Protein AF-X1I9U0-F1 (afdb_monomer_lite)

InterPro domains:
  IPR012338 Beta-lactamase/transpeptidase-like [G3DSA:3.40.710.10] (1-84)
  IPR012338 Beta-lactamase/transpeptidase-like [SSF56601] (1-78)

Structure (mmCIF, N/CA/C/O backbone):
data_AF-X1I9U0-F1
#
_entry.id   AF-X1I9U0-F1
#
loop_
_atom_site.group_PDB
_atom_site.id
_atom_site.type_symbol
_atom_site.label_atom_id
_atom_site.label_alt_id
_atom_site.label_comp_id
_atom_site.label_asym_id
_atom_site.label_entity_id
_atom_site.label_seq_id
_atom_site.pdbx_PDB_ins_code
_atom_site.Cartn_x
_atom_site.Cartn_y
_atom_site.Cartn_z
_atom_site.occupancy
_atom_site.B_iso_or_equiv
_atom_site.auth_seq_id
_atom_site.auth_comp_id
_atom_site.auth_asym_id
_atom_site.auth_atom_id
_atom_site.pdbx_PDB_model_num
ATOM 1 N N . PRO A 1 1 ? -8.474 -10.766 6.369 1.00 78.19 1 PRO A N 1
ATOM 2 C CA . PRO A 1 1 ? -9.315 -9.660 6.904 1.00 78.19 1 PRO A CA 1
ATOM 3 C C . PRO A 1 1 ? 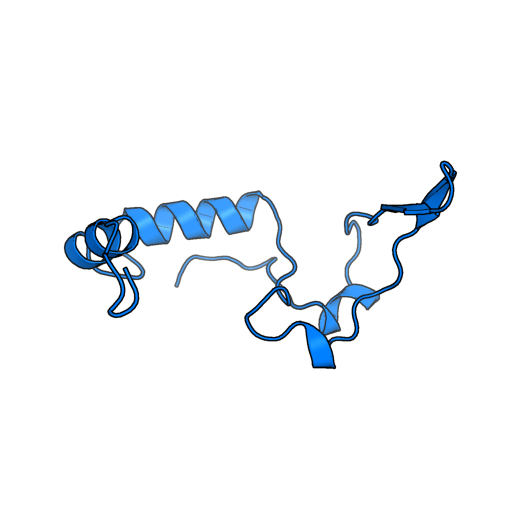-9.894 -8.729 5.818 1.00 78.19 1 PRO A C 1
ATOM 5 O O . PRO A 1 1 ? -11.114 -8.639 5.727 1.00 78.19 1 PRO A O 1
ATOM 8 N N . ALA A 1 2 ? -9.057 -8.113 4.964 1.00 94.88 2 ALA A N 1
ATOM 9 C CA . ALA A 1 2 ? -9.495 -7.206 3.884 1.00 94.88 2 ALA A CA 1
ATOM 10 C C . ALA A 1 2 ? -9.652 -7.860 2.488 1.00 94.88 2 ALA A C 1
ATOM 12 O O . ALA A 1 2 ? -10.253 -7.270 1.602 1.00 94.88 2 ALA A O 1
ATOM 13 N N . GLY A 1 3 ? -9.149 -9.084 2.273 1.00 96.75 3 GLY A N 1
ATOM 14 C CA . GLY A 1 3 ? -9.280 -9.788 0.981 1.00 96.75 3 GLY A CA 1
ATOM 15 C C . GLY A 1 3 ? -8.239 -9.399 -0.083 1.00 96.75 3 GLY A C 1
ATOM 16 O O . GLY A 1 3 ? -8.506 -9.524 -1.279 1.00 96.75 3 GLY A O 1
ATOM 17 N N . MET A 1 4 ? -7.066 -8.934 0.353 1.00 96.88 4 MET A N 1
ATOM 18 C CA . MET A 1 4 ? -5.946 -8.498 -0.490 1.00 96.88 4 MET A CA 1
ATOM 19 C C . MET A 1 4 ? -5.085 -9.685 -0.959 1.00 96.88 4 MET A C 1
ATOM 21 O O . MET A 1 4 ? -4.017 -9.955 -0.416 1.00 96.88 4 MET A O 1
ATOM 25 N N . THR A 1 5 ? -5.593 -10.480 -1.900 1.00 95.88 5 THR A N 1
ATOM 26 C CA . THR A 1 5 ? -4.972 -11.755 -2.326 1.00 95.88 5 THR A CA 1
ATOM 27 C C . THR A 1 5 ? -3.827 -11.606 -3.337 1.00 95.88 5 THR A C 1
ATOM 29 O O . THR A 1 5 ? -3.189 -12.592 -3.696 1.00 95.88 5 THR A O 1
ATOM 32 N N . LYS A 1 6 ? -3.607 -10.395 -3.844 1.00 95.12 6 LYS A N 1
ATOM 33 C CA . LYS A 1 6 ? -2.591 -9.983 -4.823 1.00 95.12 6 LYS A CA 1
ATOM 34 C C . LYS A 1 6 ? -1.698 -8.865 -4.259 1.00 95.12 6 LYS A C 1
ATOM 36 O O . LYS A 1 6 ? -1.161 -8.054 -5.016 1.00 95.12 6 LYS A O 1
ATOM 41 N N . THR A 1 7 ? -1.548 -8.822 -2.938 1.00 94.6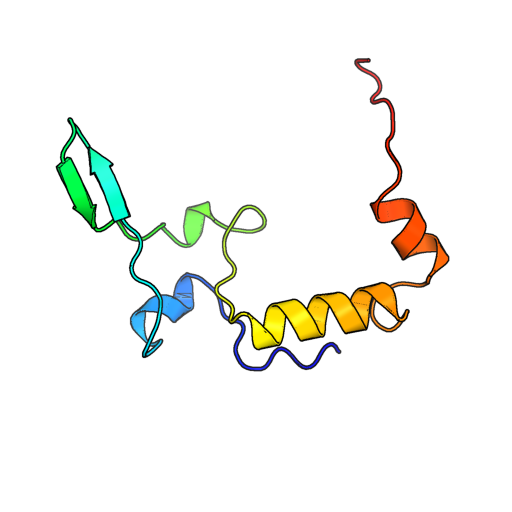9 7 THR A N 1
ATOM 42 C CA . THR A 1 7 ? -0.541 -8.016 -2.248 1.00 94.69 7 THR A CA 1
ATOM 43 C C . THR A 1 7 ? 0.609 -8.918 -1.819 1.00 94.69 7 THR A C 1
ATOM 45 O O . THR A 1 7 ? 0.402 -9.992 -1.258 1.00 94.69 7 THR A O 1
ATOM 48 N N . TYR A 1 8 ? 1.821 -8.463 -2.100 1.00 92.81 8 TYR A N 1
ATOM 49 C CA . TYR A 1 8 ? 3.080 -9.160 -1.897 1.00 92.81 8 TYR A CA 1
ATOM 50 C C . TYR A 1 8 ? 4.104 -8.205 -1.293 1.00 92.81 8 TYR A C 1
ATOM 52 O O . TYR A 1 8 ? 3.80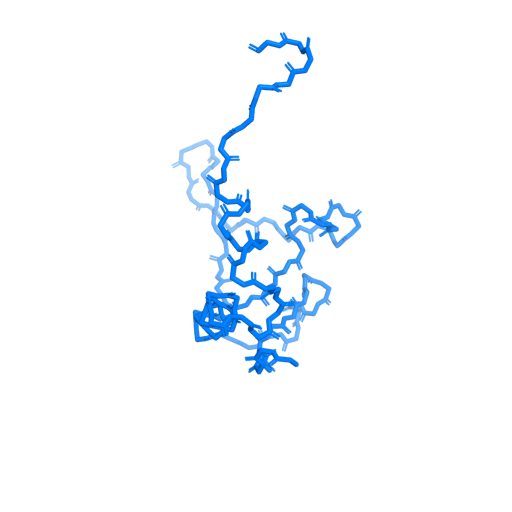0 -7.063 -0.936 1.00 92.81 8 TYR A O 1
ATOM 60 N N . THR A 1 9 ? 5.342 -8.674 -1.232 1.00 90.75 9 THR A N 1
ATOM 61 C CA . THR A 1 9 ? 6.476 -7.869 -0.809 1.00 90.75 9 THR A CA 1
ATOM 62 C C . THR A 1 9 ? 7.499 -7.691 -1.925 1.00 90.75 9 THR A C 1
ATOM 64 O O . THR A 1 9 ? 7.467 -8.419 -2.920 1.00 90.75 9 THR A O 1
ATOM 67 N N . VAL A 1 10 ? 8.445 -6.763 -1.755 1.00 87.50 10 VAL A N 1
ATOM 68 C CA . VAL A 1 10 ? 9.564 -6.599 -2.702 1.00 87.50 10 VAL A CA 1
ATOM 69 C C . VAL A 1 10 ? 10.374 -7.900 -2.850 1.00 87.50 10 VAL A C 1
ATOM 71 O O . VAL A 1 10 ? 10.860 -8.196 -3.940 1.00 87.50 10 VAL A O 1
ATOM 74 N N . ALA A 1 11 ? 10.431 -8.750 -1.814 1.00 86.69 11 ALA A N 1
ATOM 75 C CA . ALA A 1 11 ? 11.084 -10.064 -1.882 1.00 86.69 11 ALA A CA 1
ATOM 76 C C . ALA A 1 11 ? 10.409 -11.042 -2.869 1.00 86.69 11 ALA A C 1
ATOM 78 O O . ALA A 1 11 ? 11.045 -11.974 -3.361 1.00 86.69 11 ALA A O 1
ATOM 79 N N . ASP A 1 12 ? 9.136 -10.823 -3.205 1.00 89.56 12 ASP A N 1
ATOM 80 C CA . ASP A 1 12 ? 8.396 -11.627 -4.176 1.00 89.56 12 ASP A CA 1
ATOM 81 C C . ASP A 1 12 ? 8.469 -11.070 -5.603 1.00 89.56 12 ASP A C 1
ATOM 83 O O . ASP A 1 12 ? 8.054 -11.746 -6.544 1.00 89.56 12 ASP A O 1
ATOM 87 N N . GLU A 1 13 ? 8.978 -9.851 -5.814 1.00 87.12 13 GLU A N 1
ATOM 88 C CA . GLU A 1 13 ? 8.857 -9.160 -7.104 1.00 87.12 13 GLU A CA 1
ATOM 89 C C . GLU A 1 13 ? 9.431 -9.938 -8.283 1.00 87.12 13 GLU A C 1
ATOM 91 O O . GLU A 1 13 ? 8.947 -9.802 -9.409 1.00 87.12 13 GLU A O 1
ATOM 96 N N . TRP A 1 14 ? 10.488 -10.715 -8.065 1.00 87.19 14 TRP A N 1
ATOM 97 C CA . TRP A 1 14 ? 11.164 -11.468 -9.121 1.00 87.19 14 TRP A CA 1
ATOM 98 C C . TRP A 1 14 ? 10.247 -12.502 -9.795 1.00 87.19 14 TRP A C 1
ATOM 100 O O . TRP A 1 14 ? 10.452 -12.803 -10.969 1.00 87.19 14 TRP A O 1
ATOM 110 N N . ARG A 1 15 ? 9.213 -12.998 -9.096 1.00 90.00 15 ARG A N 1
ATOM 111 C CA . ARG A 1 15 ? 8.241 -13.983 -9.612 1.00 90.00 15 ARG A CA 1
ATOM 112 C C . ARG A 1 15 ? 6.903 -13.377 -10.047 1.00 90.00 15 ARG A C 1
ATOM 114 O O . ARG A 1 15 ? 6.039 -14.106 -10.533 1.00 90.00 15 ARG A O 1
ATOM 121 N N . LEU A 1 16 ? 6.688 -12.074 -9.855 1.00 90.75 16 LEU A N 1
ATOM 122 C CA . LEU A 1 16 ? 5.422 -11.425 -10.205 1.00 90.75 16 LEU A CA 1
ATOM 123 C C . LEU A 1 16 ? 5.379 -11.081 -11.697 1.00 90.75 16 LEU A C 1
ATOM 125 O O . LEU A 1 16 ? 6.103 -10.206 -12.177 1.00 90.75 16 LEU A O 1
ATOM 129 N N . ALA A 1 17 ? 4.479 -11.740 -12.424 1.00 87.81 17 ALA A N 1
ATOM 130 C CA . ALA A 1 17 ? 4.119 -11.337 -13.777 1.00 87.81 17 ALA A CA 1
ATOM 131 C C . ALA A 1 17 ? 3.337 -10.009 -13.757 1.00 87.81 17 ALA A C 1
ATOM 133 O O . ALA A 1 17 ? 2.607 -9.726 -12.808 1.00 87.81 17 ALA A O 1
ATOM 134 N N . ASN A 1 18 ? 3.456 -9.211 -14.822 1.00 83.88 18 ASN A N 1
ATOM 135 C CA . ASN A 1 18 ? 2.722 -7.948 -15.016 1.00 83.88 18 ASN A CA 1
ATOM 136 C C . ASN A 1 18 ? 2.956 -6.866 -13.944 1.00 83.88 18 ASN A C 1
ATOM 138 O O . ASN A 1 18 ? 2.126 -5.970 -13.782 1.00 83.88 18 ASN A O 1
ATOM 142 N N . LYS A 1 19 ? 4.080 -6.911 -13.218 1.00 90.44 19 LYS A N 1
ATOM 143 C CA . LYS A 1 19 ? 4.461 -5.815 -12.321 1.00 90.44 19 LYS A CA 1
ATOM 144 C C . LYS A 1 19 ? 4.826 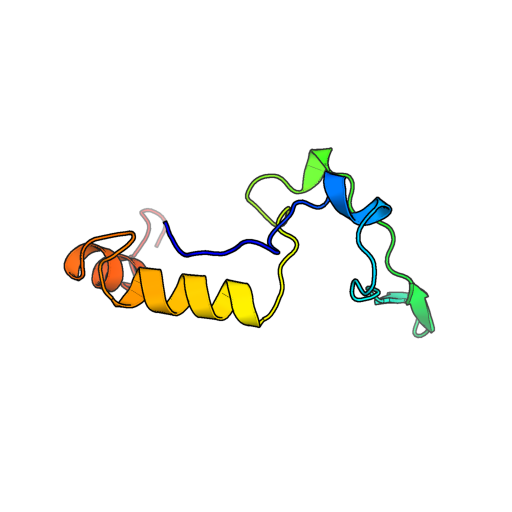-4.560 -13.112 1.00 90.44 19 LYS A C 1
ATOM 146 O O . LYS A 1 19 ? 5.409 -4.639 -14.198 1.00 90.44 19 LYS A O 1
ATOM 151 N N . ALA A 1 20 ? 4.522 -3.401 -12.538 1.00 90.75 20 ALA A N 1
ATOM 152 C CA . ALA A 1 20 ? 4.973 -2.135 -13.090 1.00 90.75 20 ALA A CA 1
ATOM 153 C C . ALA A 1 20 ? 6.507 -2.067 -13.088 1.00 90.75 20 ALA A C 1
ATOM 155 O O . ALA A 1 20 ? 7.175 -2.573 -12.186 1.00 90.75 20 ALA A O 1
ATOM 156 N N . LEU A 1 21 ? 7.065 -1.427 -14.111 1.00 90.25 21 LEU A N 1
ATOM 157 C CA . LEU A 1 21 ? 8.493 -1.160 -14.194 1.00 90.25 21 LEU A CA 1
ATOM 158 C C . LEU A 1 21 ? 8.749 0.249 -13.668 1.00 90.25 21 LEU A C 1
ATOM 160 O O . LEU A 1 21 ? 8.227 1.218 -14.215 1.00 90.25 21 LEU A O 1
ATOM 164 N N . GLY A 1 22 ? 9.546 0.353 -12.607 1.00 90.62 22 GLY A N 1
ATOM 165 C CA . GLY A 1 22 ? 9.996 1.638 -12.089 1.00 90.62 22 GLY A CA 1
ATOM 166 C C . GLY A 1 22 ? 11.021 2.283 -13.021 1.00 90.62 22 GLY A C 1
ATOM 167 O O . GLY A 1 22 ? 11.886 1.604 -13.581 1.00 90.62 22 GLY A O 1
ATOM 168 N N . TYR A 1 23 ? 10.952 3.604 -13.153 1.00 94.50 23 TYR A N 1
ATOM 169 C CA . TYR A 1 23 ? 11.916 4.403 -13.903 1.00 94.50 23 TYR A CA 1
ATOM 170 C C . TYR A 1 23 ? 12.397 5.569 -13.049 1.00 94.50 23 TYR A C 1
ATOM 172 O O . TYR A 1 23 ? 11.639 6.114 -12.247 1.00 94.50 23 TYR A O 1
ATOM 180 N N . ARG A 1 24 ? 13.654 5.967 -13.237 1.00 94.25 24 ARG A N 1
ATOM 181 C CA . ARG A 1 24 ? 14.241 7.149 -12.604 1.00 94.25 24 ARG A CA 1
ATOM 182 C C . ARG A 1 24 ? 14.832 8.073 -13.656 1.00 94.25 24 ARG A C 1
ATOM 184 O O . ARG A 1 24 ? 15.206 7.633 -14.742 1.00 94.25 24 ARG A O 1
ATOM 191 N N . ARG A 1 25 ? 14.928 9.357 -13.316 1.00 96.19 25 ARG A N 1
ATOM 192 C CA . ARG A 1 25 ? 15.652 10.335 -14.126 1.00 96.19 25 ARG A CA 1
ATOM 193 C C . ARG A 1 25 ? 17.072 10.470 -13.583 1.00 96.19 25 ARG A C 1
ATOM 195 O O . ARG A 1 25 ? 17.247 10.816 -12.420 1.00 96.19 25 ARG A O 1
ATOM 202 N N . ASN A 1 26 ? 18.064 10.212 -14.423 1.00 94.69 26 ASN A N 1
ATOM 203 C CA . ASN A 1 26 ? 19.484 10.327 -14.104 1.00 94.69 26 ASN A CA 1
ATOM 204 C C . ASN A 1 26 ? 20.158 11.168 -15.194 1.00 94.69 26 ASN A C 1
ATOM 206 O O . ASN A 1 26 ? 20.058 10.836 -16.372 1.00 94.69 26 ASN A O 1
ATOM 210 N N . ASN A 1 27 ? 20.767 12.300 -14.826 1.00 93.75 27 ASN A N 1
ATOM 211 C CA . ASN A 1 27 ? 21.381 13.249 -15.771 1.00 93.75 27 ASN A CA 1
ATOM 212 C C . ASN A 1 27 ? 20.478 13.609 -16.969 1.00 93.75 27 ASN A C 1
ATOM 214 O O . ASN A 1 27 ? 20.909 13.660 -18.118 1.00 93.75 27 ASN A O 1
ATOM 218 N N . GLY A 1 28 ? 19.185 13.815 -16.703 1.00 95.06 28 GLY A N 1
ATOM 219 C CA . GLY A 1 28 ? 18.197 14.159 -17.728 1.00 95.06 28 GLY A CA 1
ATOM 220 C C . GLY A 1 28 ? 17.684 12.983 -18.569 1.00 95.06 28 GLY A C 1
ATOM 221 O O . GLY A 1 28 ? 16.708 13.173 -19.292 1.00 95.06 28 GLY A O 1
ATOM 222 N N . GLN A 1 29 ? 18.251 11.784 -18.430 1.00 95.75 29 GLN A N 1
ATOM 223 C CA . GLN A 1 29 ? 17.820 10.573 -19.129 1.00 95.75 29 GLN A CA 1
ATOM 224 C C . GLN A 1 29 ? 16.874 9.735 -18.268 1.00 95.75 29 GLN A C 1
ATOM 226 O O . GLN A 1 29 ? 17.000 9.707 -17.044 1.00 95.75 29 GLN A O 1
ATOM 231 N N . ILE A 1 30 ? 15.917 9.061 -18.909 1.00 96.62 30 ILE A N 1
ATOM 232 C CA . ILE A 1 30 ? 15.024 8.102 -18.250 1.00 96.62 30 ILE A CA 1
ATOM 233 C C . ILE A 1 30 ? 15.670 6.721 -18.339 1.00 96.62 30 ILE A C 1
ATOM 235 O O . ILE A 1 30 ? 15.912 6.213 -19.430 1.00 96.62 30 ILE A O 1
ATOM 239 N N . GLU A 1 31 ? 15.908 6.098 -17.191 1.00 96.56 31 GLU A N 1
ATOM 240 C CA . GLU A 1 31 ? 16.454 4.744 -17.094 1.00 96.56 31 GLU A CA 1
ATOM 241 C C . GLU A 1 31 ? 15.622 3.888 -16.137 1.00 96.56 31 GLU A C 1
ATOM 243 O O . GLU A 1 31 ? 14.853 4.407 -15.322 1.00 96.56 31 GLU A O 1
ATOM 248 N N . ARG A 1 32 ? 15.752 2.559 -16.237 1.00 94.00 32 ARG A N 1
ATOM 249 C CA . ARG A 1 32 ? 15.089 1.642 -15.299 1.00 94.00 32 ARG A CA 1
ATOM 250 C C . ARG A 1 32 ? 15.591 1.913 -13.884 1.00 94.00 32 ARG A C 1
ATOM 252 O O . ARG A 1 32 ? 16.796 2.017 -13.660 1.00 94.00 32 ARG A O 1
ATOM 259 N N . ALA A 1 33 ? 14.666 2.009 -12.936 1.00 90.50 33 ALA A N 1
ATOM 260 C CA . ALA A 1 33 ? 15.028 2.081 -11.532 1.00 90.50 33 ALA A CA 1
ATOM 261 C C . ALA A 1 33 ? 15.662 0.744 -11.100 1.00 90.50 33 ALA A C 1
ATOM 263 O O . ALA A 1 33 ? 15.184 -0.315 -11.522 1.00 90.50 33 ALA A O 1
ATOM 264 N N . PRO A 1 34 ? 16.733 0.770 -10.289 1.00 85.88 34 PRO A N 1
ATOM 265 C CA . PRO A 1 34 ? 17.275 -0.448 -9.706 1.00 85.88 34 PRO A CA 1
ATOM 266 C C . PRO A 1 34 ? 16.261 -1.062 -8.737 1.00 85.88 34 PRO A C 1
ATOM 268 O O . PRO A 1 34 ? 15.453 -0.351 -8.136 1.00 85.88 34 PRO A O 1
ATOM 271 N N . THR A 1 35 ? 16.328 -2.380 -8.565 1.00 79.56 35 THR A N 1
ATOM 272 C CA . THR A 1 35 ? 15.543 -3.076 -7.543 1.00 79.56 35 THR A CA 1
ATOM 273 C C . THR A 1 35 ? 15.909 -2.537 -6.162 1.00 79.56 35 THR A C 1
ATOM 275 O O . THR A 1 35 ? 17.091 -2.381 -5.844 1.00 79.56 35 THR A O 1
ATOM 278 N N . ILE A 1 36 ? 14.901 -2.258 -5.339 1.00 75.50 36 ILE A N 1
ATOM 279 C CA . ILE A 1 36 ? 15.114 -1.929 -3.930 1.00 75.50 36 ILE A CA 1
ATOM 280 C C . ILE A 1 36 ? 15.537 -3.212 -3.214 1.00 75.50 36 ILE A C 1
ATOM 282 O O . ILE A 1 36 ? 14.890 -4.246 -3.363 1.00 75.50 36 ILE A O 1
ATOM 286 N N . ALA A 1 37 ? 16.619 -3.153 -2.439 1.00 73.00 37 ALA A N 1
ATOM 287 C CA . ALA A 1 37 ? 16.982 -4.265 -1.572 1.00 73.00 37 ALA A CA 1
ATOM 288 C C . ALA A 1 37 ? 15.883 -4.464 -0.515 1.00 73.00 37 ALA A C 1
ATOM 290 O O . ALA A 1 37 ? 15.510 -3.528 0.197 1.00 73.00 37 ALA A O 1
ATOM 291 N N . ASP A 1 38 ? 15.379 -5.689 -0.410 1.00 66.00 38 ASP A N 1
ATOM 292 C CA . ASP A 1 38 ? 14.384 -6.108 0.581 1.00 66.00 38 ASP A CA 1
ATOM 293 C C . ASP A 1 38 ? 14.789 -5.749 2.021 1.00 66.00 38 ASP A C 1
ATOM 295 O O . ASP A 1 38 ? 13.956 -5.310 2.813 1.00 66.00 38 ASP A O 1
ATOM 299 N N . SER A 1 39 ? 16.086 -5.827 2.318 1.00 74.94 39 SER A N 1
ATOM 300 C CA . SER A 1 39 ? 16.702 -5.461 3.597 1.00 74.94 39 SER A CA 1
ATOM 301 C C . SER A 1 39 ? 16.551 -3.991 4.000 1.00 74.94 39 SER A C 1
ATOM 303 O O . SER A 1 39 ? 16.765 -3.669 5.170 1.00 74.94 39 SER A O 1
ATOM 305 N N . VAL A 1 40 ? 16.179 -3.103 3.073 1.00 70.44 40 VAL A N 1
ATOM 306 C CA . VAL A 1 40 ? 16.0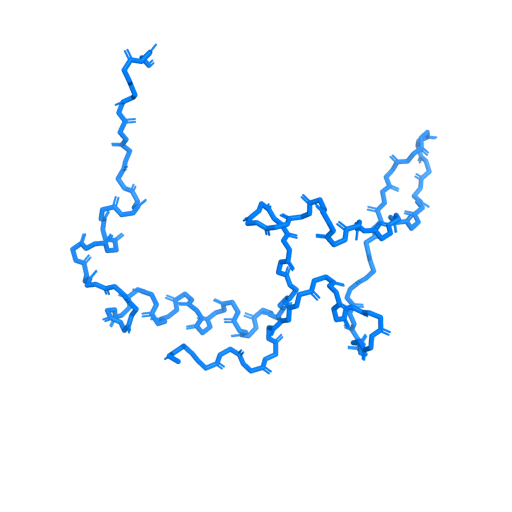85 -1.651 3.305 1.00 70.44 40 VAL A CA 1
ATOM 307 C C . VAL A 1 40 ? 14.634 -1.175 3.427 1.00 70.44 40 VAL A C 1
ATOM 309 O O . VAL A 1 40 ? 14.364 -0.210 4.137 1.00 70.44 40 VAL A O 1
ATOM 312 N N . GLY A 1 41 ? 13.685 -1.844 2.765 1.00 70.12 41 GLY A N 1
ATOM 313 C CA . GLY A 1 41 ? 12.310 -1.349 2.624 1.00 70.12 41 GLY A CA 1
ATOM 314 C C . GLY A 1 41 ? 11.440 -1.466 3.881 1.00 70.12 41 GLY A C 1
ATOM 315 O O . GLY A 1 41 ? 10.713 -0.524 4.190 1.00 70.12 41 GLY A O 1
ATOM 316 N N . TRP A 1 42 ? 11.495 -2.607 4.585 1.00 75.81 42 TRP A N 1
ATOM 317 C CA . TRP A 1 42 ? 10.685 -2.952 5.775 1.00 75.81 42 TRP A CA 1
ATOM 318 C C . TRP A 1 42 ? 9.313 -2.236 5.846 1.00 75.81 42 TRP A C 1
ATOM 320 O O . TRP A 1 42 ? 8.528 -2.279 4.903 1.00 75.81 42 TRP A O 1
ATOM 330 N N . ALA A 1 43 ? 8.983 -1.557 6.946 1.00 78.00 43 ALA A N 1
ATOM 331 C CA . ALA A 1 43 ? 7.700 -0.864 7.084 1.00 78.00 43 ALA A CA 1
ATOM 332 C C . ALA A 1 43 ? 7.580 0.416 6.226 1.00 78.00 43 ALA A C 1
ATOM 334 O O . ALA A 1 43 ? 6.478 0.928 6.059 1.00 78.00 43 ALA A O 1
ATOM 335 N N . ALA A 1 44 ? 8.685 0.937 5.683 1.00 78.94 44 ALA A N 1
ATOM 336 C CA . ALA A 1 44 ? 8.729 2.226 4.993 1.00 78.94 44 ALA A CA 1
ATOM 337 C C . ALA A 1 44 ? 8.401 2.149 3.488 1.00 78.94 44 ALA A C 1
ATOM 339 O O . ALA A 1 44 ? 8.147 3.183 2.874 1.00 78.94 44 ALA A O 1
ATOM 340 N N . GLY A 1 45 ? 8.398 0.955 2.877 1.00 80.81 45 GLY A N 1
ATOM 341 C CA . GLY A 1 45 ? 8.131 0.829 1.435 1.00 80.81 45 GLY A CA 1
ATOM 342 C C . GLY A 1 45 ? 8.227 -0.576 0.834 1.00 80.81 45 GLY A C 1
ATOM 343 O O . GLY A 1 45 ? 8.558 -0.707 -0.338 1.00 80.81 45 GLY A O 1
ATOM 344 N N . PHE A 1 46 ? 7.982 -1.634 1.609 1.00 86.31 46 PHE A N 1
ATOM 345 C CA . PHE A 1 46 ? 8.206 -3.022 1.172 1.00 86.31 46 PHE A CA 1
ATOM 346 C C . PHE A 1 46 ? 7.009 -3.699 0.481 1.00 86.31 46 PHE A C 1
ATOM 348 O O . PHE A 1 46 ? 7.128 -4.840 0.039 1.00 86.31 46 PHE A O 1
ATOM 355 N N . LEU A 1 47 ? 5.849 -3.042 0.405 1.00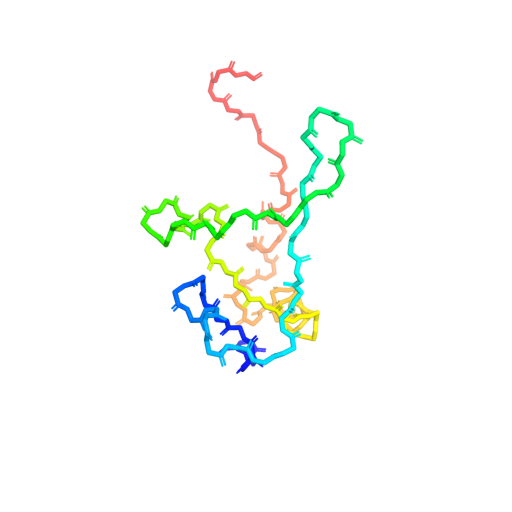 90.81 47 LEU A N 1
ATOM 356 C CA . LEU A 1 47 ? 4.633 -3.638 -0.155 1.00 90.81 47 LEU A CA 1
ATOM 357 C C . LEU A 1 47 ? 4.550 -3.461 -1.670 1.00 90.81 47 LEU A C 1
ATOM 359 O O . LEU A 1 47 ? 4.709 -2.361 -2.194 1.00 90.81 47 LEU A O 1
ATOM 363 N N . VAL A 1 48 ? 4.181 -4.541 -2.353 1.00 92.25 48 VAL A N 1
ATOM 364 C CA . VAL A 1 48 ? 3.821 -4.544 -3.773 1.00 92.25 48 VAL A CA 1
ATOM 365 C C . VAL A 1 48 ? 2.366 -4.956 -3.875 1.00 92.25 48 VAL A C 1
ATOM 367 O O . VAL A 1 48 ? 1.983 -6.014 -3.386 1.00 92.25 48 VAL A O 1
ATOM 370 N N . SER A 1 49 ? 1.526 -4.124 -4.481 1.00 94.44 49 SER A N 1
ATOM 371 C CA . SER A 1 49 ? 0.083 -4.363 -4.507 1.00 94.44 49 SER A CA 1
ATOM 372 C C . SER A 1 49 ? -0.533 -4.007 -5.853 1.00 94.44 49 SER A C 1
ATOM 374 O O . SER A 1 49 ? 0.107 -3.428 -6.729 1.00 94.44 49 SER A O 1
ATOM 376 N N . THR A 1 50 ? -1.805 -4.354 -5.997 1.00 94.81 50 THR A N 1
ATOM 377 C CA . THR A 1 50 ? -2.658 -3.927 -7.106 1.00 94.81 50 THR A CA 1
ATOM 378 C C . THR A 1 50 ? -3.620 -2.843 -6.632 1.00 94.81 50 THR A C 1
ATOM 380 O O . THR A 1 50 ? -3.928 -2.761 -5.441 1.00 94.81 50 THR A O 1
ATOM 383 N N . ILE A 1 51 ? -4.128 -2.032 -7.564 1.00 96.06 51 ILE A N 1
ATOM 384 C CA . ILE A 1 51 ? -5.147 -1.015 -7.255 1.00 96.06 51 ILE A CA 1
ATOM 385 C C . ILE A 1 51 ? -6.378 -1.672 -6.616 1.00 96.06 51 ILE A C 1
ATOM 387 O O . ILE A 1 51 ? -6.858 -1.189 -5.594 1.00 96.06 51 ILE A O 1
ATOM 391 N N . ASP A 1 52 ? -6.825 -2.814 -7.147 1.00 97.19 52 ASP A N 1
ATOM 392 C CA . ASP A 1 52 ? -7.963 -3.569 -6.610 1.00 97.19 52 ASP A CA 1
ATOM 393 C C . ASP A 1 52 ? -7.784 -3.921 -5.129 1.00 97.19 52 ASP A C 1
ATOM 395 O O . ASP A 1 52 ? -8.713 -3.795 -4.333 1.00 97.19 52 ASP A O 1
ATOM 399 N N . ASP A 1 53 ? -6.590 -4.360 -4.735 1.00 97.44 53 ASP A N 1
ATOM 400 C CA . ASP A 1 53 ? -6.329 -4.742 -3.351 1.00 97.44 53 ASP A CA 1
ATOM 401 C C . ASP A 1 53 ? -6.158 -3.537 -2.427 1.00 97.44 53 ASP A C 1
ATOM 403 O O . ASP A 1 53 ? -6.643 -3.573 -1.296 1.00 97.44 53 ASP A O 1
ATOM 407 N N . VAL A 1 54 ? -5.545 -2.447 -2.898 1.00 96.81 54 VAL A N 1
ATOM 408 C CA . VAL A 1 54 ? -5.496 -1.193 -2.126 1.00 96.81 54 VAL A CA 1
ATOM 409 C C . VAL A 1 54 ? -6.906 -0.634 -1.912 1.00 96.81 54 VAL A C 1
ATOM 411 O O . VAL A 1 54 ? -7.222 -0.170 -0.819 1.00 96.81 54 VAL A O 1
ATOM 414 N N . GLN A 1 55 ? -7.801 -0.763 -2.893 1.00 98.12 55 GLN A N 1
ATOM 415 C CA . GLN A 1 55 ? -9.195 -0.356 -2.729 1.00 98.12 55 GLN A CA 1
ATOM 416 C C . GLN A 1 55 ? -9.944 -1.235 -1.717 1.00 98.12 55 GLN A C 1
ATOM 418 O O . GLN A 1 55 ? -10.705 -0.721 -0.896 1.00 98.12 55 GLN A O 1
ATOM 423 N N . LYS A 1 56 ? -9.713 -2.556 -1.722 1.00 98.44 56 LYS A N 1
ATOM 424 C CA . LYS A 1 56 ? -10.268 -3.460 -0.696 1.00 98.44 56 LYS A CA 1
ATOM 425 C C . LYS A 1 56 ? -9.759 -3.120 0.702 1.00 98.44 56 LYS A C 1
ATOM 427 O O . LYS A 1 56 ? -10.533 -3.194 1.655 1.00 98.44 56 LYS A O 1
ATOM 432 N N . TRP A 1 57 ? -8.482 -2.752 0.826 1.00 97.75 57 TRP A N 1
ATOM 433 C CA . TRP A 1 57 ? -7.920 -2.258 2.082 1.00 97.75 57 TRP A CA 1
ATOM 434 C C . TRP A 1 57 ? -8.654 -1.012 2.559 1.00 97.75 57 TRP A C 1
ATOM 436 O O . TRP A 1 57 ? -9.152 -1.007 3.681 1.00 97.75 57 TRP A O 1
ATOM 446 N N . ASN A 1 58 ? -8.781 -0.006 1.688 1.00 97.00 58 ASN A N 1
ATOM 447 C CA . ASN A 1 58 ? -9.457 1.246 2.010 1.00 97.00 58 ASN A CA 1
ATOM 448 C C . ASN A 1 58 ? -10.897 1.003 2.480 1.00 97.00 58 ASN A C 1
ATOM 450 O O . ASN A 1 58 ? -11.281 1.443 3.558 1.00 97.00 58 ASN A O 1
ATOM 454 N N . ALA A 1 59 ? -11.662 0.206 1.729 1.00 97.38 59 ALA A N 1
ATOM 455 C CA . ALA A 1 59 ? -13.032 -0.130 2.096 1.00 97.38 59 ALA A CA 1
ATOM 456 C C . ALA A 1 59 ? -13.111 -0.879 3.438 1.00 97.38 59 ALA A C 1
ATOM 458 O O . ALA A 1 59 ? -13.963 -0.572 4.268 1.00 97.38 59 ALA A O 1
ATOM 459 N N . ALA A 1 60 ? -12.229 -1.853 3.686 1.00 97.56 60 ALA A N 1
ATOM 460 C CA . ALA A 1 60 ? -12.216 -2.582 4.952 1.00 97.56 60 ALA A CA 1
ATOM 461 C C . ALA A 1 60 ? -11.835 -1.686 6.143 1.00 97.56 60 ALA A C 1
ATOM 463 O O . ALA A 1 60 ? -12.372 -1.864 7.238 1.00 97.56 60 ALA A O 1
ATOM 464 N N . LEU A 1 61 ? -10.918 -0.743 5.929 1.00 96.62 61 LEU A N 1
ATOM 465 C CA . LEU A 1 61 ? -10.456 0.196 6.940 1.00 96.62 61 LEU A CA 1
ATOM 466 C C . LEU A 1 61 ? -11.559 1.198 7.317 1.00 96.62 61 LEU A C 1
ATOM 468 O O . LEU A 1 61 ? -11.888 1.317 8.493 1.00 96.62 61 LEU A O 1
ATOM 472 N N . GLU A 1 62 ? -12.178 1.831 6.320 1.00 96.62 62 GLU A N 1
ATOM 473 C CA . GLU A 1 62 ? -13.240 2.830 6.496 1.00 96.62 62 GLU A CA 1
ATOM 474 C C . GLU A 1 62 ? -14.510 2.245 7.136 1.00 96.62 62 GLU A C 1
ATOM 476 O O . GLU A 1 62 ? -15.157 2.892 7.956 1.00 96.62 62 GLU A O 1
ATOM 481 N N . HIS A 1 63 ? -14.858 0.995 6.816 1.00 96.31 63 HIS A N 1
ATOM 482 C CA . HIS A 1 63 ? -16.109 0.366 7.264 1.00 96.31 63 HIS A CA 1
ATOM 483 C C . HIS A 1 63 ? -15.965 -0.442 8.560 1.00 96.31 63 HIS A C 1
ATOM 485 O O . HIS A 1 63 ? -16.735 -1.371 8.810 1.00 96.31 63 HIS A O 1
ATOM 491 N N . GLY A 1 64 ? -14.963 -0.141 9.384 1.00 95.75 64 GLY A N 1
ATOM 492 C CA . GLY A 1 64 ? -14.874 -0.714 10.724 1.00 95.75 64 GLY A CA 1
ATOM 493 C C . GLY A 1 64 ? -14.382 -2.169 10.788 1.00 95.75 64 GLY A C 1
ATOM 494 O O . GLY A 1 64 ? -14.450 -2.798 11.842 1.00 95.75 64 GLY A O 1
ATOM 495 N N . ARG A 1 65 ? -13.933 -2.760 9.667 1.00 96.94 65 ARG A N 1
ATOM 496 C CA . ARG A 1 65 ? -13.553 -4.189 9.612 1.00 96.94 65 ARG A CA 1
ATOM 497 C C . ARG A 1 65 ? -12.136 -4.458 10.106 1.00 96.94 65 ARG A C 1
ATOM 499 O O . ARG A 1 65 ? -11.812 -5.607 10.402 1.00 96.94 65 ARG A O 1
ATOM 506 N N . ILE A 1 66 ? -11.286 -3.434 10.106 1.00 97.38 66 ILE A N 1
ATOM 507 C CA . ILE A 1 66 ? -9.881 -3.524 10.524 1.00 97.38 66 ILE A CA 1
ATOM 508 C C . ILE A 1 66 ? -9.674 -2.830 11.869 1.00 97.38 66 ILE A C 1
ATOM 510 O O . ILE A 1 66 ? -9.099 -3.417 12.780 1.00 97.38 66 ILE A O 1
ATOM 514 N N . VAL A 1 67 ? -10.163 -1.599 11.995 1.00 96.44 67 VAL A N 1
ATOM 515 C CA . VAL A 1 67 ? -10.186 -0.810 13.233 1.00 96.44 67 VAL A CA 1
ATOM 516 C C . VAL A 1 67 ? -11.602 -0.300 13.460 1.00 96.44 67 VAL A C 1
ATOM 518 O O . VAL A 1 67 ? -12.396 -0.324 12.529 1.00 96.44 67 VAL A O 1
ATOM 521 N N . THR A 1 68 ? -11.935 0.159 14.666 1.00 97.25 68 THR A N 1
ATOM 522 C CA . THR A 1 68 ? -13.253 0.761 14.914 1.00 97.25 68 THR A CA 1
ATOM 523 C C . THR A 1 68 ? -13.402 2.099 14.174 1.00 97.25 68 THR A C 1
ATOM 525 O O . THR A 1 68 ? -12.387 2.728 13.852 1.00 97.25 68 THR A O 1
ATOM 528 N N . PRO A 1 69 ? -14.636 2.575 13.926 1.00 96.62 69 PRO A N 1
ATOM 529 C CA . PRO A 1 69 ? -14.864 3.889 13.321 1.00 96.62 69 PRO A CA 1
ATOM 530 C C . PRO A 1 69 ? -14.185 5.040 14.080 1.00 96.62 69 PRO A C 1
ATOM 532 O O . PRO A 1 69 ? -13.647 5.955 13.461 1.00 96.62 69 PRO A O 1
ATOM 535 N N . GLU A 1 70 ? -14.139 4.977 15.413 1.00 97.25 70 GLU A N 1
ATOM 536 C CA . GLU A 1 70 ? -13.481 5.983 16.256 1.00 97.25 70 GLU A CA 1
ATOM 537 C C . GLU A 1 70 ? -11.967 5.999 16.022 1.00 97.25 70 GLU A C 1
ATOM 539 O O . GLU A 1 70 ? -11.368 7.063 15.867 1.00 97.25 70 GLU A O 1
ATOM 544 N N . ASN A 1 71 ? -11.344 4.821 15.934 1.00 97.50 71 ASN A N 1
ATOM 545 C CA . ASN A 1 71 ? -9.918 4.709 15.637 1.00 97.50 71 ASN A CA 1
ATOM 546 C C . ASN A 1 71 ? -9.597 5.132 14.199 1.00 97.50 71 ASN A C 1
ATOM 548 O O . ASN A 1 71 ? -8.553 5.735 13.969 1.00 97.50 71 ASN A O 1
ATOM 552 N N . TYR A 1 72 ? -10.482 4.859 13.237 1.00 97.19 72 TYR A N 1
ATOM 553 C CA . TYR A 1 72 ? -10.328 5.354 11.868 1.00 97.19 72 TYR A CA 1
ATOM 554 C C . TYR A 1 72 ? -10.368 6.888 11.815 1.00 97.19 72 TYR A C 1
ATOM 556 O O . TYR A 1 72 ? -9.513 7.505 11.182 1.00 97.19 72 TYR A O 1
ATOM 564 N N . ALA A 1 73 ? -11.292 7.519 12.546 1.00 96.38 73 ALA A N 1
ATOM 565 C CA . ALA A 1 73 ? -11.330 8.975 12.678 1.00 96.38 73 ALA A CA 1
ATOM 566 C C . ALA A 1 73 ? -10.054 9.525 13.348 1.00 96.38 73 ALA A C 1
ATOM 568 O O . ALA A 1 73 ? -9.500 10.539 12.912 1.00 96.38 73 ALA A O 1
ATOM 569 N N . LEU A 1 74 ? -9.539 8.824 14.364 1.00 96.81 74 LEU A N 1
ATOM 570 C CA . LEU A 1 74 ? -8.295 9.192 15.041 1.00 96.81 74 LEU A CA 1
ATOM 571 C C . LEU A 1 74 ? -7.079 9.158 14.098 1.00 96.81 74 LEU A C 1
ATOM 573 O O . LEU A 1 74 ? -6.230 10.039 14.190 1.00 96.81 74 LEU A O 1
ATOM 577 N N . MET A 1 75 ? -7.007 8.204 13.159 1.00 95.75 75 MET A N 1
ATOM 578 C CA . MET A 1 75 ? -5.897 8.096 12.192 1.00 95.75 75 MET A CA 1
ATOM 579 C C . MET A 1 75 ? -5.711 9.356 11.335 1.00 95.75 75 MET A C 1
ATOM 581 O O . MET A 1 75 ? -4.584 9.686 10.975 1.00 95.75 75 MET A O 1
ATOM 585 N N . GLY A 1 76 ? -6.801 10.050 10.999 1.00 94.00 76 GLY A N 1
ATOM 586 C CA . GLY A 1 76 ? -6.769 11.287 10.211 1.00 94.00 76 GLY A CA 1
ATOM 587 C C . GLY A 1 76 ? -6.604 12.561 11.044 1.00 94.00 76 GLY A C 1
ATOM 588 O O . GLY A 1 76 ? -6.584 13.657 10.485 1.00 94.00 76 GLY A O 1
ATOM 589 N N . THR A 1 77 ? -6.521 12.447 12.371 1.00 95.81 77 THR A N 1
ATOM 590 C CA . THR A 1 77 ? -6.479 13.603 13.271 1.00 95.81 77 THR A CA 1
ATOM 591 C C . THR A 1 77 ? -5.060 14.158 13.360 1.00 95.81 77 THR A C 1
ATOM 593 O O . THR A 1 77 ? -4.128 13.465 13.764 1.00 95.81 77 THR A O 1
ATOM 596 N N . SER A 1 78 ? -4.885 15.432 13.005 1.00 93.94 78 SER A N 1
ATOM 597 C CA . SER A 1 78 ? -3.611 16.128 13.198 1.00 93.94 78 SER A CA 1
ATOM 598 C C . SER A 1 78 ? -3.294 16.282 14.685 1.00 93.94 78 SER A C 1
ATOM 600 O O . SER A 1 78 ? -4.161 16.635 15.483 1.00 93.94 78 SER A O 1
ATOM 602 N N . VAL A 1 79 ? -2.030 16.077 15.045 1.00 92.44 79 VAL A N 1
ATOM 603 C CA . VAL A 1 79 ? -1.520 16.268 16.407 1.00 92.44 79 VAL A CA 1
ATOM 604 C C . VAL A 1 79 ? -0.302 17.185 16.380 1.00 92.44 79 VAL A C 1
ATOM 606 O O . VAL A 1 79 ? 0.415 17.232 15.383 1.00 92.44 79 VAL A O 1
ATOM 609 N N . ARG A 1 80 ? -0.070 17.918 17.473 1.00 93.56 80 ARG A N 1
ATOM 610 C CA . ARG A 1 80 ? 1.207 18.602 17.708 1.00 93.56 80 ARG A CA 1
ATOM 611 C C . ARG A 1 80 ? 2.147 17.653 18.426 1.00 93.56 80 ARG A C 1
ATOM 613 O O . ARG A 1 80 ? 1.739 17.008 19.394 1.00 93.56 80 ARG A O 1
ATOM 620 N N . THR A 1 81 ? 3.382 17.578 17.963 1.00 89.94 81 THR A N 1
ATOM 621 C CA . THR A 1 81 ? 4.428 16.830 18.648 1.00 89.94 81 THR A CA 1
ATOM 622 C C . THR A 1 81 ? 5.052 17.703 19.740 1.00 89.94 81 THR A C 1
ATOM 624 O O . THR A 1 81 ? 4.773 18.899 19.851 1.00 89.94 81 THR A O 1
ATOM 627 N N . ALA A 1 82 ? 5.837 17.093 20.630 1.00 90.25 82 ALA A N 1
ATOM 628 C CA . ALA A 1 82 ? 6.429 17.802 21.769 1.00 90.25 82 ALA A CA 1
ATOM 629 C C . ALA A 1 82 ? 7.428 18.901 21.348 1.00 90.25 82 ALA A C 1
ATOM 631 O O . ALA A 1 82 ? 7.716 19.804 22.129 1.00 90.25 82 ALA A O 1
ATOM 632 N N . ASP A 1 83 ? 7.946 18.810 20.126 1.00 87.50 83 ASP A N 1
ATOM 633 C CA . ASP A 1 83 ? 8.884 19.724 19.478 1.00 87.50 83 ASP A CA 1
ATOM 634 C C . ASP A 1 83 ? 8.219 20.846 18.655 1.00 87.50 83 ASP A C 1
ATOM 636 O O . ASP A 1 83 ? 8.931 21.725 18.169 1.00 87.50 83 ASP A O 1
ATOM 640 N N . GLY A 1 84 ? 6.882 20.894 18.596 1.00 62.25 84 GLY A N 1
ATOM 641 C CA . GLY A 1 84 ? 6.111 22.000 18.009 1.00 62.25 84 GLY A CA 1
ATOM 642 C C . GLY A 1 84 ? 5.666 21.757 16.579 1.00 62.25 84 GLY A C 1
ATOM 643 O O . GLY A 1 84 ? 5.735 22.727 15.792 1.00 62.25 84 GLY A O 1
#

Sequence (84 aa):
PAGMTKTYTVADEWRLANKALGYRRNNGQIERAPTIADSVGWAAGFLVSTIDDVQKWNAALEHGRIVTPENYALMGTSVRTADG

Organism: NCBI:txid412755

Radius of gyration: 17.28 Å; chains: 1; bounding box: 38×36×41 Å

Secondary structure (DSSP, 8-state):
----TT-EEGGGGGG-TTPPPPEEEETTEEEEPPPPPHHHHHHHH-EE--HHHHHHHHHHHHTTSSS-HHHHHHHT-----TT-

pLDDT: mean 90.74, std 8.14, range [62.25, 98.44]

Foldseek 3Di:
DLPQPFKDWLVCVVVDPPADFDWDQDPNDIDTDDRDPCVPPPPNHTMDGDPVNVVSVVVCLCVCNPHHVVVSVVVPDDDDDPVD